Protein AF-A0A972RRI0-F1 (afdb_monomer_lite)

pLDDT: mean 72.85, std 20.08, range [37.81, 98.44]

Radius of gyration: 20.22 Å; chains: 1; bounding box: 40×55×47 Å

Foldseek 3Di:
DDDQADKWKKKKWFADPPPRDIKIKIAIDGDVDDKWWAFFFKQFQPPRATATETGIPHVPMDMDPRIDTPDTATVVDVVSVVVNVVGHHTPPIDMGIPVVVPVVVPDPPPPPPPDLVPDDPVRNQQVAADPPPRDRCSVVVVVPCPPVNQVVVQVVCVVPHPDHDDD

Sequence (167 aa):
MMLYGPVEFSNVYFQCPKCGEKGEASQRKYLGGVNDRGGVILRCEECKSEFFLPLLNPSQARISSKFKIVKFLDFDFEEDIEESRKYKQATNVVTIVNEENFPLSKNAWNLKVNYPWDLSEDEKVNIYKCKNCNQSLEPLILEKVERKSLEDLNRSYRNYFNIWVKG

Secondary structure (DSSP, 8-state):
-----PEEEEEEEEE-TTT--EEEEEEEEETTS---EEEEEEEETTT--EEEEEEESGGG--B-TTEEEEEEEETTSHHHHHHHHTSPBPEEEEEEESGGG-GGGS-TTT---SSTTSS-HHHHTTSSB-TTT--BSHHHHHHHS-HHHHHHHHHHHHTT-S-----

Structure (mmCIF, N/CA/C/O backbone):
data_AF-A0A972RRI0-F1
#
_entry.id   AF-A0A972RRI0-F1
#
loop_
_atom_site.group_PDB
_atom_site.id
_atom_site.type_symbol
_atom_site.label_atom_id
_atom_site.label_alt_id
_atom_site.label_comp_id
_atom_site.label_asym_id
_atom_site.label_entity_id
_atom_site.label_seq_id
_atom_site.pdbx_PDB_ins_code
_atom_site.Cartn_x
_atom_site.Cartn_y
_atom_site.Cartn_z
_atom_site.occupancy
_atom_site.B_iso_or_equiv
_atom_site.auth_seq_id
_atom_site.auth_comp_id
_atom_site.auth_asym_id
_atom_site.auth_atom_id
_atom_site.pdbx_PDB_model_num
ATOM 1 N N . MET A 1 1 ? 5.828 28.452 -14.351 1.00 37.81 1 MET A N 1
ATOM 2 C CA . MET A 1 1 ? 5.254 27.354 -15.155 1.00 37.81 1 MET A CA 1
ATOM 3 C C . MET A 1 1 ? 6.040 26.095 -14.804 1.00 37.81 1 MET A C 1
ATOM 5 O O . MET A 1 1 ? 7.133 25.923 -15.322 1.00 37.81 1 MET A O 1
ATOM 9 N N . MET A 1 2 ? 5.596 25.312 -13.813 1.00 39.69 2 MET A N 1
ATOM 10 C CA . MET A 1 2 ? 6.310 24.086 -13.427 1.00 39.69 2 MET A CA 1
ATOM 11 C C . MET A 1 2 ? 5.977 23.003 -14.450 1.00 39.69 2 MET A C 1
ATOM 13 O O . MET A 1 2 ? 4.832 22.569 -14.552 1.00 39.69 2 MET A O 1
ATOM 17 N N . LEU A 1 3 ? 6.968 22.628 -15.253 1.00 40.03 3 LEU A N 1
ATOM 18 C CA . LEU A 1 3 ? 6.890 21.469 -16.130 1.00 40.03 3 LEU A CA 1
ATOM 19 C C . LEU A 1 3 ? 6.921 20.238 -15.223 1.00 40.03 3 LEU A C 1
ATOM 21 O O . LEU A 1 3 ? 7.983 19.858 -14.738 1.00 40.03 3 LEU A O 1
ATOM 25 N N . TYR A 1 4 ? 5.759 19.656 -14.932 1.00 47.94 4 TYR A N 1
ATOM 26 C CA . TYR A 1 4 ? 5.719 18.346 -14.292 1.00 47.94 4 TYR A CA 1
ATOM 27 C C . TYR A 1 4 ? 6.429 17.365 -15.231 1.00 47.94 4 TYR A C 1
ATOM 29 O O . TYR A 1 4 ? 5.987 17.154 -16.361 1.00 47.94 4 TYR A O 1
ATOM 37 N N . GLY A 1 5 ? 7.574 16.839 -14.787 1.00 57.34 5 GLY A N 1
ATOM 38 C CA . GLY A 1 5 ? 8.303 15.785 -15.489 1.00 57.34 5 GLY A CA 1
ATOM 39 C C . GLY A 1 5 ? 7.454 14.516 -15.647 1.00 57.34 5 GLY A C 1
ATOM 40 O O . GLY A 1 5 ? 6.330 14.454 -15.136 1.00 57.34 5 GLY A O 1
ATOM 41 N N . PRO A 1 6 ? 7.957 13.494 -16.361 1.00 73.44 6 PRO A N 1
ATOM 42 C CA . PRO A 1 6 ? 7.219 12.251 -16.561 1.00 73.44 6 PRO A CA 1
ATOM 43 C C . PRO A 1 6 ? 6.737 11.665 -15.222 1.00 73.44 6 PRO A C 1
ATOM 45 O O . PRO A 1 6 ? 7.473 11.649 -14.235 1.00 73.44 6 PRO A O 1
ATOM 48 N N . VAL A 1 7 ? 5.479 11.219 -15.181 1.00 73.06 7 VAL A N 1
ATOM 49 C CA . VAL A 1 7 ? 4.849 10.654 -13.978 1.00 73.06 7 VAL A CA 1
ATOM 50 C C . VAL A 1 7 ? 4.928 9.136 -14.041 1.00 73.06 7 VAL A C 1
ATOM 52 O O . VAL A 1 7 ? 4.485 8.526 -15.011 1.00 73.06 7 VAL A O 1
ATOM 55 N N . GLU A 1 8 ? 5.468 8.538 -12.988 1.00 80.06 8 GLU A N 1
ATOM 56 C CA . GLU A 1 8 ? 5.495 7.099 -12.771 1.00 80.06 8 GLU A CA 1
ATOM 57 C C . GLU A 1 8 ? 4.323 6.698 -11.868 1.00 80.06 8 GLU A C 1
ATOM 59 O O . GLU A 1 8 ? 4.114 7.273 -10.792 1.00 80.06 8 GLU A O 1
ATOM 64 N N . PHE A 1 9 ? 3.548 5.714 -12.322 1.00 80.75 9 PHE A N 1
ATOM 65 C CA . PHE A 1 9 ? 2.439 5.145 -11.567 1.00 80.75 9 PHE A CA 1
ATOM 66 C C . PHE A 1 9 ? 2.883 3.840 -10.916 1.00 80.75 9 PHE A C 1
ATOM 68 O O . PHE A 1 9 ? 3.507 2.977 -11.539 1.00 80.75 9 PHE A O 1
ATOM 75 N N . SER A 1 10 ? 2.552 3.704 -9.640 1.00 82.44 10 SER A N 1
ATOM 76 C CA . SER A 1 10 ? 2.815 2.507 -8.856 1.00 82.44 10 SER A CA 1
ATOM 77 C C . SER A 1 10 ? 1.585 2.137 -8.044 1.00 82.44 10 SER A C 1
ATOM 79 O O . SER A 1 10 ? 0.825 3.014 -7.640 1.00 82.44 10 SER A O 1
ATOM 81 N N . ASN A 1 11 ? 1.406 0.850 -7.787 1.00 85.31 11 ASN A N 1
ATOM 82 C CA . ASN A 1 11 ? 0.419 0.358 -6.841 1.00 85.31 11 ASN A CA 1
ATOM 83 C C . ASN A 1 11 ? 1.145 -0.173 -5.611 1.00 85.31 11 ASN A C 1
ATOM 85 O O . ASN A 1 11 ? 2.169 -0.848 -5.708 1.00 85.31 11 ASN A O 1
ATOM 89 N N . VAL A 1 12 ? 0.616 0.161 -4.445 1.00 87.12 12 VAL A N 1
ATOM 90 C CA . VAL A 1 12 ? 1.118 -0.233 -3.138 1.00 87.12 12 VAL A CA 1
ATOM 91 C C . VAL A 1 12 ? 0.114 -1.201 -2.538 1.00 87.12 12 VAL A C 1
ATOM 93 O O . VAL A 1 12 ? -1.012 -0.838 -2.204 1.00 87.12 12 VAL A O 1
ATOM 96 N N . TYR A 1 13 ? 0.528 -2.449 -2.403 1.00 87.06 13 TYR A N 1
ATOM 97 C CA . TYR A 1 13 ? -0.225 -3.513 -1.763 1.00 87.06 13 TYR A CA 1
ATOM 98 C C . TYR A 1 13 ? 0.149 -3.575 -0.290 1.00 87.06 13 TYR A C 1
ATOM 100 O O . TYR A 1 13 ? 1.318 -3.417 0.051 1.00 87.06 13 TYR A O 1
ATOM 108 N N . PHE A 1 14 ? -0.827 -3.784 0.589 1.00 88.25 14 PHE A N 1
ATOM 109 C CA . PHE A 1 14 ? -0.596 -3.781 2.034 1.00 88.25 14 PHE A CA 1
ATOM 110 C C . PHE A 1 14 ? -1.618 -4.631 2.789 1.00 88.25 14 PHE A C 1
ATOM 112 O O . PHE A 1 14 ? -2.697 -4.937 2.282 1.00 88.25 14 PHE A O 1
ATOM 119 N N . GLN A 1 15 ? -1.307 -4.975 4.037 1.00 93.06 15 GLN A N 1
ATOM 120 C CA . GLN A 1 15 ? -2.232 -5.643 4.946 1.00 93.06 15 GLN A CA 1
ATOM 121 C C . GLN A 1 15 ? -2.523 -4.808 6.186 1.00 93.06 15 GLN A C 1
ATOM 123 O O . GLN A 1 15 ? -1.665 -4.101 6.722 1.00 93.06 15 GLN A O 1
ATOM 128 N N . CYS A 1 16 ? -3.758 -4.938 6.669 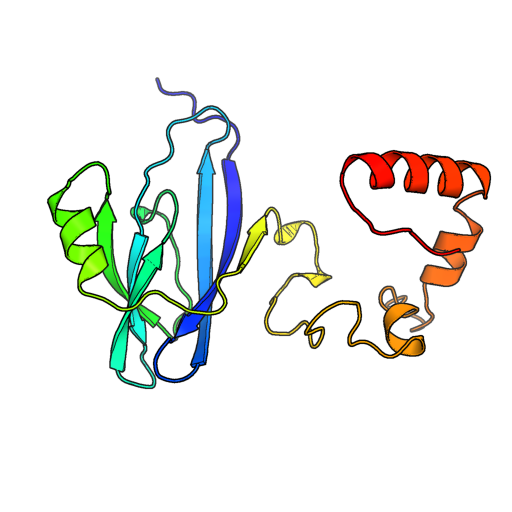1.00 93.94 16 CYS A N 1
ATOM 129 C CA . CYS A 1 16 ? -4.133 -4.448 7.980 1.00 93.94 16 CYS A CA 1
ATOM 130 C C . CYS A 1 16 ? -3.280 -5.154 9.050 1.00 93.94 16 CYS A C 1
ATOM 132 O O . CYS A 1 16 ? -3.349 -6.381 9.161 1.00 93.94 16 CYS A O 1
ATOM 134 N N . PRO A 1 17 ? -2.566 -4.418 9.918 1.00 93.44 17 PRO A N 1
ATOM 135 C CA . PRO A 1 17 ? -1.690 -5.025 10.919 1.00 93.44 17 PRO A CA 1
ATOM 136 C C . PRO A 1 17 ? -2.443 -5.777 12.026 1.00 93.44 17 PRO A C 1
ATOM 138 O O . PRO A 1 17 ? -1.822 -6.483 12.815 1.00 93.44 17 PRO A O 1
ATOM 141 N N . LYS A 1 18 ? -3.769 -5.603 12.133 1.00 95.62 18 LYS A N 1
ATOM 142 C CA . LYS A 1 18 ? -4.598 -6.261 13.153 1.00 95.62 18 LYS A CA 1
ATOM 143 C C . LYS A 1 18 ? -5.258 -7.547 12.657 1.00 95.62 18 LYS A C 1
ATOM 145 O O . LYS A 1 18 ? -5.276 -8.522 13.396 1.00 95.62 18 LYS A O 1
ATOM 150 N N . CYS A 1 19 ? -5.833 -7.540 11.454 1.00 93.06 19 CYS A N 1
ATOM 151 C CA . CYS A 1 19 ? -6.629 -8.664 10.939 1.00 93.06 19 CYS A CA 1
ATOM 152 C C . CYS A 1 19 ? -6.087 -9.287 9.647 1.00 93.06 19 CYS A C 1
ATOM 154 O O . CYS A 1 19 ? -6.629 -10.284 9.189 1.00 93.06 19 CYS A O 1
ATOM 156 N N . GLY A 1 20 ? -5.043 -8.711 9.044 1.00 92.00 20 GLY A N 1
ATOM 157 C CA . GLY A 1 20 ? -4.480 -9.206 7.788 1.00 92.00 20 GLY A CA 1
ATOM 158 C C . GLY A 1 20 ? -5.318 -8.898 6.545 1.00 92.00 20 GLY A C 1
ATOM 159 O O . GLY A 1 20 ? -4.938 -9.337 5.460 1.00 92.00 20 GLY A O 1
ATOM 160 N N . GLU A 1 21 ? -6.421 -8.141 6.667 1.00 93.75 21 GLU A N 1
ATOM 161 C CA . GLU A 1 21 ? -7.229 -7.733 5.511 1.00 93.75 21 GLU A CA 1
ATOM 162 C C . GLU A 1 21 ? -6.341 -7.047 4.469 1.00 93.75 21 GLU A C 1
ATOM 164 O O . GLU A 1 21 ? -5.520 -6.187 4.800 1.00 93.75 21 GLU A O 1
ATOM 169 N N . LYS A 1 22 ? -6.498 -7.462 3.215 1.00 90.75 22 LYS A N 1
ATOM 170 C CA . LYS A 1 22 ? -5.637 -7.088 2.093 1.00 90.75 22 LYS A CA 1
ATOM 171 C C . LYS A 1 22 ? -6.165 -5.831 1.411 1.00 90.75 22 LYS A C 1
ATOM 173 O O . LYS A 1 22 ? -7.351 -5.762 1.086 1.00 90.75 22 LYS A O 1
ATOM 178 N N . GLY A 1 23 ? -5.282 -4.872 1.163 1.00 89.81 23 GLY A N 1
ATOM 179 C CA . GLY A 1 23 ? -5.586 -3.604 0.511 1.00 89.81 23 GLY A CA 1
ATOM 180 C C . GLY A 1 23 ? -4.630 -3.264 -0.623 1.00 89.81 23 GLY A C 1
ATOM 181 O O . GLY A 1 23 ? -3.585 -3.895 -0.805 1.00 89.81 23 GLY A O 1
ATOM 182 N N . GLU A 1 24 ? -5.034 -2.260 -1.390 1.00 91.81 24 GLU A N 1
ATOM 183 C CA . GLU A 1 24 ? -4.277 -1.670 -2.491 1.00 91.81 24 GLU A CA 1
ATOM 184 C C . GLU A 1 24 ? -4.429 -0.144 -2.450 1.00 91.81 24 GLU A C 1
ATOM 186 O O . GLU A 1 24 ? -5.495 0.376 -2.095 1.00 91.81 24 GLU A O 1
ATOM 191 N N . ALA A 1 25 ? -3.354 0.563 -2.786 1.00 90.62 25 ALA A N 1
ATOM 192 C CA . ALA A 1 25 ? -3.277 2.009 -2.882 1.00 90.62 25 ALA A CA 1
ATOM 193 C C . ALA A 1 25 ? -2.549 2.418 -4.168 1.00 90.62 25 ALA A C 1
ATOM 195 O O . ALA A 1 25 ? -1.459 1.927 -4.433 1.00 90.62 25 ALA A O 1
ATOM 196 N N . SER A 1 26 ? -3.084 3.358 -4.942 1.00 89.62 26 SER A N 1
ATOM 197 C CA . SER A 1 26 ? -2.331 3.955 -6.047 1.00 89.62 26 SER A CA 1
ATOM 198 C C . SER A 1 26 ? -1.353 4.997 -5.510 1.00 89.62 26 SER A C 1
ATOM 200 O O . SER A 1 26 ? -1.735 5.835 -4.694 1.00 89.62 26 SER A O 1
ATOM 202 N N . GLN A 1 27 ? -0.144 5.038 -6.048 1.00 85.94 27 GLN A N 1
ATOM 203 C CA . GLN A 1 27 ? 0.884 6.013 -5.718 1.00 85.94 27 GLN A CA 1
ATOM 204 C C . GLN A 1 27 ? 1.484 6.596 -6.999 1.00 85.94 27 GLN A C 1
ATOM 206 O O . GLN A 1 27 ? 1.837 5.871 -7.932 1.00 85.94 27 GLN A O 1
ATOM 211 N N . ARG A 1 28 ? 1.625 7.922 -7.032 1.00 84.44 28 ARG A N 1
ATOM 212 C CA . ARG A 1 28 ? 2.251 8.659 -8.136 1.00 84.44 28 ARG A CA 1
ATOM 213 C C . ARG A 1 28 ? 3.618 9.159 -7.715 1.00 84.44 28 ARG A C 1
ATOM 215 O O . ARG A 1 28 ? 3.788 9.586 -6.575 1.00 84.44 28 ARG A O 1
ATOM 222 N N . LYS A 1 29 ? 4.564 9.155 -8.647 1.00 80.00 29 LYS A N 1
ATOM 223 C CA . LYS A 1 29 ? 5.899 9.719 -8.458 1.00 80.00 29 LYS A CA 1
ATOM 224 C C . LYS A 1 29 ? 6.271 10.585 -9.656 1.00 80.00 29 LYS A C 1
ATOM 226 O O . LYS A 1 29 ? 6.187 10.144 -10.797 1.00 80.00 29 LYS A O 1
ATOM 231 N N . TYR A 1 30 ? 6.702 11.812 -9.402 1.00 78.69 30 TYR A N 1
ATOM 232 C CA . TYR A 1 30 ? 7.173 12.738 -10.426 1.00 78.69 30 TYR A CA 1
ATOM 233 C C . TYR A 1 30 ? 8.668 12.518 -10.667 1.00 78.69 30 TYR A C 1
ATOM 235 O O . TYR A 1 30 ? 9.492 12.778 -9.786 1.00 78.69 30 TYR A O 1
ATOM 243 N N . LEU A 1 31 ? 9.037 12.028 -11.852 1.00 75.19 31 LEU A N 1
ATOM 244 C CA . LEU A 1 31 ? 10.435 11.839 -12.233 1.00 75.19 31 LEU A CA 1
ATOM 245 C C . LEU A 1 31 ? 11.061 13.200 -12.559 1.00 75.19 31 LEU A C 1
ATOM 247 O O . LEU A 1 31 ? 10.587 13.923 -13.434 1.00 75.19 31 LEU A O 1
ATOM 251 N N . GLY A 1 32 ? 12.119 13.561 -11.829 1.00 67.38 32 GLY A N 1
ATOM 252 C CA . GLY A 1 32 ? 12.757 14.879 -11.939 1.00 67.38 32 GLY A CA 1
ATOM 253 C C . GLY A 1 32 ? 11.955 16.028 -11.312 1.00 67.38 32 GLY A C 1
ATOM 254 O O . GLY A 1 32 ? 12.328 17.183 -11.489 1.00 67.38 32 GLY A O 1
ATOM 255 N N . GLY A 1 33 ? 10.869 15.722 -10.592 1.00 71.44 33 GLY A N 1
ATOM 256 C CA . GLY A 1 33 ? 10.057 16.687 -9.848 1.00 71.44 33 GLY A CA 1
ATOM 257 C C . GLY A 1 33 ? 10.164 16.517 -8.330 1.00 71.44 33 GLY A C 1
ATOM 258 O O . GLY A 1 33 ? 10.825 15.604 -7.831 1.00 71.44 33 GLY A O 1
ATOM 259 N N . VAL A 1 34 ? 9.485 17.399 -7.596 1.00 74.38 34 VAL A N 1
ATOM 260 C CA . VAL A 1 34 ? 9.329 17.287 -6.138 1.00 74.38 34 VAL A CA 1
ATOM 261 C C . VAL A 1 34 ? 8.323 16.176 -5.834 1.00 74.38 34 VAL A C 1
ATOM 263 O O . VAL A 1 34 ? 7.320 16.037 -6.532 1.00 74.38 34 VAL A O 1
ATOM 266 N N . ASN A 1 35 ? 8.633 15.350 -4.836 1.00 78.94 35 ASN A N 1
ATOM 267 C CA . ASN A 1 35 ? 7.753 14.293 -4.356 1.00 78.94 35 ASN A CA 1
ATOM 268 C C . ASN A 1 35 ? 7.570 14.461 -2.854 1.00 78.94 35 ASN A C 1
ATOM 270 O O . ASN A 1 35 ? 8.555 14.383 -2.114 1.00 78.94 35 ASN A O 1
ATOM 274 N N . ASP A 1 36 ? 6.326 14.637 -2.432 1.00 83.44 36 ASP A N 1
ATOM 275 C CA . ASP A 1 36 ? 5.990 14.832 -1.028 1.00 83.44 36 ASP A CA 1
ATOM 276 C C . ASP A 1 36 ? 6.155 13.503 -0.289 1.00 83.44 36 ASP A C 1
ATOM 278 O O . ASP A 1 36 ? 5.767 12.431 -0.781 1.00 83.44 36 ASP A O 1
ATOM 282 N N . ARG A 1 37 ? 6.760 13.562 0.897 1.00 89.69 37 ARG A N 1
ATOM 283 C CA . ARG A 1 37 ? 6.946 12.400 1.770 1.00 89.69 37 ARG A CA 1
ATOM 284 C C . ARG A 1 37 ? 5.852 12.395 2.823 1.00 89.69 37 ARG A C 1
ATOM 286 O O . ARG A 1 37 ? 5.502 13.438 3.350 1.00 89.69 37 ARG A O 1
ATOM 293 N N . GLY A 1 38 ? 5.345 11.218 3.166 1.00 92.62 38 GLY A N 1
ATOM 294 C CA . GLY A 1 38 ? 4.364 11.097 4.234 1.00 92.62 38 GLY A CA 1
ATOM 295 C C . GLY A 1 38 ? 3.597 9.793 4.157 1.00 92.62 38 GLY A C 1
ATOM 296 O O . GLY A 1 38 ? 4.182 8.711 4.044 1.00 92.62 38 GLY A O 1
ATOM 297 N N . GLY A 1 39 ? 2.274 9.892 4.228 1.00 94.62 39 GLY A N 1
ATOM 298 C CA . GLY A 1 39 ? 1.403 8.738 4.076 1.00 94.62 39 GLY A CA 1
ATOM 299 C C . GLY A 1 39 ? -0.040 9.020 4.451 1.00 94.62 39 GLY A C 1
ATOM 300 O O . GLY A 1 39 ? -0.503 10.160 4.456 1.00 94.62 39 GLY A O 1
ATOM 301 N N . VAL A 1 40 ? -0.764 7.953 4.760 1.00 96.81 40 VAL A N 1
ATOM 302 C CA . VAL A 1 40 ? -2.181 8.014 5.117 1.00 96.81 40 VAL A CA 1
ATOM 303 C C . VAL A 1 40 ? -2.454 7.200 6.372 1.00 96.81 40 VAL A C 1
ATOM 305 O O . VAL A 1 40 ? -1.956 6.085 6.529 1.00 96.81 40 VAL A O 1
ATOM 308 N N . ILE A 1 41 ? -3.281 7.747 7.260 1.00 98.06 41 ILE A N 1
ATOM 309 C CA . ILE A 1 41 ? -3.936 6.968 8.307 1.00 98.06 41 ILE A CA 1
ATOM 310 C C . ILE A 1 41 ? -5.164 6.320 7.682 1.00 98.06 41 ILE A C 1
ATOM 312 O O . ILE A 1 41 ? -6.067 7.006 7.193 1.00 98.06 41 ILE A O 1
ATOM 316 N N . LEU A 1 42 ? -5.186 4.992 7.681 1.00 97.88 42 LEU A N 1
ATOM 317 C CA . LEU A 1 42 ? -6.269 4.183 7.141 1.00 97.88 42 LEU A CA 1
ATOM 318 C C . LEU A 1 42 ? -7.041 3.520 8.267 1.00 97.88 42 LEU A C 1
ATOM 320 O O . LEU A 1 42 ? -6.451 2.957 9.186 1.00 97.88 42 LEU A O 1
ATOM 324 N N . ARG A 1 43 ? -8.365 3.492 8.136 1.00 97.94 43 ARG A N 1
ATOM 325 C CA . ARG A 1 43 ? -9.247 2.649 8.936 1.00 97.94 43 ARG A CA 1
ATOM 326 C C . ARG A 1 43 ? -9.632 1.415 8.135 1.00 97.94 43 ARG A C 1
ATOM 328 O O . ARG A 1 43 ? -10.187 1.527 7.044 1.00 97.94 43 ARG A O 1
ATOM 335 N N . CYS A 1 44 ? -9.349 0.237 8.682 1.00 97.56 44 CYS A N 1
ATOM 336 C CA . CYS A 1 44 ? -9.817 -1.027 8.119 1.00 97.56 44 CYS A CA 1
ATOM 337 C C . CYS A 1 44 ? -11.321 -1.175 8.369 1.00 97.56 44 CYS A C 1
ATOM 339 O O . CYS A 1 44 ? -11.750 -1.140 9.523 1.00 97.56 44 CYS A O 1
ATOM 341 N N . GLU A 1 45 ? -12.125 -1.368 7.322 1.00 96.88 45 GLU A N 1
ATOM 342 C CA . GLU A 1 45 ? -13.573 -1.525 7.498 1.00 96.88 45 GLU A CA 1
ATOM 343 C C . GLU A 1 45 ? -13.957 -2.864 8.144 1.00 96.88 45 GLU A C 1
ATOM 345 O O . GLU A 1 45 ? -15.005 -2.931 8.783 1.00 96.88 45 GLU A O 1
ATOM 350 N N . GLU A 1 46 ? -13.093 -3.878 8.077 1.00 95.69 46 GLU A N 1
ATOM 351 C CA . GLU A 1 46 ? -13.325 -5.196 8.681 1.00 95.69 46 GLU A CA 1
ATOM 352 C C . GLU A 1 46 ? -13.174 -5.158 10.213 1.00 95.69 46 GLU A C 1
ATOM 354 O O . GLU A 1 46 ? -14.123 -5.364 10.962 1.00 95.69 46 GLU A O 1
ATOM 359 N N . CYS A 1 47 ? -11.981 -4.820 10.714 1.00 96.81 47 CYS A N 1
ATOM 360 C CA . CYS A 1 47 ? -11.676 -4.884 12.153 1.00 96.81 47 CYS A CA 1
ATOM 361 C C . CYS A 1 47 ? -11.698 -3.525 12.876 1.00 96.81 47 CYS A C 1
ATOM 363 O O . CYS A 1 47 ? -11.328 -3.436 14.057 1.00 96.81 47 CYS A O 1
ATOM 365 N N . LYS A 1 48 ? -12.080 -2.466 12.148 1.00 97.62 48 LYS A N 1
ATOM 366 C CA . LYS A 1 48 ? -12.191 -1.062 12.580 1.00 97.62 48 LYS A CA 1
ATOM 367 C C . LYS A 1 48 ? -10.914 -0.427 13.139 1.00 97.62 48 LYS A C 1
ATOM 369 O O . LYS A 1 48 ? -10.996 0.701 13.615 1.00 97.62 48 LYS A O 1
ATOM 374 N N . SER A 1 49 ? -9.759 -1.094 13.076 1.00 97.56 49 SER A N 1
ATOM 375 C CA . SER A 1 49 ? -8.492 -0.517 13.535 1.00 97.56 49 SER A CA 1
ATOM 376 C C . SER A 1 49 ? -7.945 0.510 12.560 1.00 97.56 49 SER A C 1
ATOM 378 O O . SER A 1 49 ? -8.030 0.321 11.343 1.00 97.56 49 SER A O 1
ATOM 380 N N . GLU A 1 50 ? -7.295 1.519 13.121 1.00 98.44 50 GLU A N 1
ATOM 381 C CA . GLU A 1 50 ? -6.549 2.525 12.382 1.00 98.44 50 GLU A CA 1
ATOM 382 C C . GLU A 1 50 ? -5.059 2.186 12.368 1.00 98.44 50 GLU A C 1
ATOM 384 O O . GLU A 1 50 ? -4.515 1.651 13.339 1.00 98.44 50 GLU A O 1
ATOM 389 N N . PHE A 1 51 ? -4.413 2.439 11.237 1.00 98.31 51 PHE A N 1
ATOM 390 C CA . PHE A 1 51 ? -3.000 2.158 11.022 1.00 98.31 51 PHE A CA 1
ATOM 391 C C . PHE A 1 51 ? -2.417 3.119 9.984 1.00 98.31 51 PHE A C 1
ATOM 393 O O . PHE A 1 51 ? -3.143 3.688 9.170 1.00 98.31 51 PHE A O 1
ATOM 400 N N . PHE A 1 52 ? -1.102 3.293 10.013 1.00 97.88 52 PHE A N 1
ATOM 401 C CA . PHE A 1 52 ? -0.378 4.157 9.091 1.00 97.88 52 PHE A CA 1
ATOM 402 C C . PHE A 1 52 ? 0.133 3.367 7.881 1.00 97.88 52 PHE A C 1
ATOM 404 O O . PHE A 1 52 ? 0.755 2.313 8.034 1.00 97.88 52 PHE A O 1
ATOM 411 N N . LEU A 1 53 ? -0.098 3.891 6.678 1.00 96.00 53 LEU A N 1
ATOM 412 C CA . LEU A 1 53 ? 0.505 3.416 5.436 1.00 96.00 53 LEU A CA 1
ATOM 413 C C . LEU A 1 53 ? 1.413 4.521 4.870 1.00 96.00 53 LEU A C 1
ATOM 415 O O . LEU A 1 53 ? 0.891 5.562 4.456 1.00 96.00 53 LEU A O 1
ATOM 419 N N . PRO A 1 54 ? 2.744 4.321 4.829 1.00 92.81 54 PRO A N 1
ATOM 420 C CA . PRO A 1 54 ? 3.645 5.273 4.191 1.00 92.81 54 PRO A CA 1
ATOM 421 C C . PRO A 1 54 ? 3.411 5.300 2.676 1.00 92.81 54 PRO A C 1
ATOM 423 O O . PRO A 1 54 ? 3.347 4.247 2.043 1.00 92.81 54 PRO A O 1
ATOM 426 N N . LEU A 1 55 ? 3.297 6.500 2.104 1.00 91.00 55 LEU A N 1
ATOM 427 C CA . LEU A 1 55 ? 3.103 6.731 0.668 1.00 91.00 55 LEU A CA 1
ATOM 428 C C . LEU A 1 55 ? 3.825 8.009 0.230 1.00 91.00 55 LEU A C 1
ATOM 430 O O . LEU A 1 55 ? 3.952 8.964 0.995 1.00 91.00 55 LEU A O 1
ATOM 434 N N . LEU A 1 56 ? 4.241 8.045 -1.033 1.00 87.50 56 LEU A N 1
ATOM 435 C CA . LEU A 1 56 ? 4.661 9.271 -1.712 1.00 87.50 56 LEU A CA 1
ATOM 436 C C . LEU A 1 56 ? 3.454 10.004 -2.294 1.00 87.50 56 LEU A C 1
ATOM 438 O O . LEU A 1 56 ? 2.536 9.369 -2.817 1.00 87.50 56 LEU A O 1
ATOM 442 N N . ASN A 1 57 ? 3.490 11.338 -2.250 1.00 85.56 57 ASN A N 1
ATOM 443 C CA . ASN A 1 57 ? 2.414 12.210 -2.733 1.00 85.56 57 ASN A CA 1
ATOM 444 C C . ASN A 1 57 ? 1.027 11.749 -2.221 1.00 85.56 57 ASN A C 1
ATOM 446 O O . ASN A 1 57 ? 0.117 11.502 -3.023 1.00 85.56 57 ASN A O 1
ATOM 450 N N . PRO A 1 58 ? 0.858 11.572 -0.893 1.00 88.44 58 PRO A N 1
ATOM 451 C CA . PRO A 1 58 ? -0.270 10.843 -0.310 1.00 88.44 58 PRO A CA 1
ATOM 452 C C . PRO A 1 58 ? -1.632 11.457 -0.652 1.00 88.44 58 PRO A C 1
ATOM 454 O O . PRO A 1 58 ? -2.601 10.723 -0.817 1.00 88.44 58 PRO A O 1
ATOM 457 N N . SER A 1 59 ? -1.707 12.777 -0.845 1.00 88.94 59 SER A N 1
ATOM 458 C CA . SER A 1 59 ? -2.921 13.504 -1.255 1.00 88.94 59 SER A CA 1
ATOM 459 C C . SER A 1 59 ? -3.497 13.053 -2.605 1.00 88.94 59 SER A C 1
ATOM 461 O O . SER A 1 59 ? -4.671 13.286 -2.891 1.00 88.94 59 SER A O 1
ATOM 463 N N . GLN A 1 60 ? -2.691 12.390 -3.438 1.00 86.50 60 GLN A N 1
ATOM 464 C CA . GLN A 1 60 ? -3.091 11.883 -4.751 1.00 86.50 60 GLN A CA 1
ATOM 465 C C . GLN A 1 60 ? -3.418 10.385 -4.746 1.00 86.50 60 GLN A C 1
ATOM 467 O O . GLN A 1 60 ? -3.769 9.828 -5.793 1.00 86.50 60 GLN A O 1
ATOM 472 N N . ALA A 1 61 ? -3.283 9.719 -3.598 1.00 87.62 61 ALA A N 1
ATOM 473 C CA . ALA A 1 61 ? -3.495 8.289 -3.491 1.00 87.62 61 ALA A CA 1
ATOM 474 C C . ALA A 1 61 ? -4.984 7.924 -3.570 1.00 87.62 61 ALA A C 1
ATOM 476 O O . ALA A 1 61 ? -5.847 8.565 -2.968 1.00 87.62 61 ALA A O 1
ATOM 477 N N . ARG A 1 62 ? -5.292 6.843 -4.291 1.00 89.19 62 ARG A N 1
ATOM 478 C CA . ARG A 1 62 ? -6.602 6.184 -4.287 1.00 89.19 62 ARG A CA 1
ATOM 479 C C . ARG A 1 62 ? -6.465 4.873 -3.541 1.00 89.19 62 ARG A C 1
ATOM 481 O O . ARG A 1 62 ? -5.562 4.106 -3.844 1.00 89.19 62 ARG A O 1
ATOM 488 N N . ILE A 1 63 ? -7.357 4.614 -2.595 1.00 89.06 63 ILE A N 1
ATOM 489 C CA . ILE A 1 63 ? -7.307 3.426 -1.741 1.00 89.06 63 ILE A CA 1
ATOM 490 C C . ILE A 1 63 ? -8.469 2.495 -2.095 1.00 89.06 63 ILE A C 1
ATOM 492 O O . ILE A 1 63 ? -9.572 2.952 -2.397 1.00 89.06 63 ILE A O 1
ATOM 496 N N . SER A 1 64 ? -8.221 1.186 -2.054 1.00 83.94 64 SER A N 1
ATOM 497 C CA . SER A 1 64 ? -9.248 0.148 -2.199 1.00 83.94 64 SER A CA 1
ATOM 498 C C . SER A 1 64 ? -10.409 0.329 -1.206 1.00 83.94 64 SER A C 1
ATOM 500 O O . SER A 1 64 ? -10.210 0.732 -0.062 1.00 83.94 64 SER A O 1
ATOM 502 N N . SER A 1 65 ? -11.630 -0.028 -1.618 1.00 83.75 65 SER A N 1
ATOM 503 C CA . SER A 1 65 ? -12.876 0.247 -0.875 1.00 83.75 65 SER A CA 1
ATOM 504 C C . SER A 1 65 ? -12.980 -0.393 0.516 1.00 83.75 65 SER A C 1
ATOM 506 O O . SER A 1 65 ? -13.836 -0.004 1.305 1.00 83.75 65 SER A O 1
ATOM 508 N N . LYS A 1 66 ? -12.113 -1.359 0.837 1.00 91.56 66 LYS A N 1
ATOM 509 C CA . LYS A 1 66 ? -12.052 -2.029 2.147 1.00 91.56 66 LYS A CA 1
ATOM 510 C C . LYS A 1 66 ? -11.393 -1.177 3.237 1.00 91.56 66 LYS A C 1
ATOM 512 O O . LYS A 1 66 ? -11.380 -1.561 4.409 1.00 91.56 66 LYS A O 1
ATOM 517 N N . PHE A 1 67 ? -10.825 -0.038 2.852 1.00 96.06 67 PHE A N 1
ATOM 518 C CA . PHE A 1 67 ? -10.139 0.880 3.743 1.00 96.06 67 PHE A CA 1
ATOM 519 C C . PHE A 1 67 ? -10.624 2.299 3.497 1.00 96.06 67 PHE A C 1
ATOM 521 O O . PHE A 1 67 ? -10.798 2.732 2.358 1.00 96.06 67 PHE A O 1
ATOM 528 N N . LYS A 1 68 ? -10.798 3.041 4.584 1.00 96.69 68 LYS A N 1
ATOM 529 C CA . LYS A 1 68 ? -11.158 4.452 4.539 1.00 96.69 68 LYS A CA 1
ATOM 530 C C . LYS A 1 68 ? -9.965 5.298 4.952 1.00 96.69 68 LYS A C 1
ATOM 532 O O . LYS A 1 68 ? -9.349 5.030 5.982 1.00 96.69 68 LYS A O 1
ATOM 537 N N . ILE A 1 69 ? -9.666 6.338 4.179 1.00 96.62 69 ILE A N 1
ATOM 538 C CA . ILE A 1 69 ? -8.692 7.351 4.591 1.00 96.62 69 ILE A CA 1
ATOM 539 C C . ILE A 1 69 ? -9.302 8.162 5.734 1.00 96.62 69 ILE A C 1
ATOM 541 O O . ILE A 1 69 ? -10.392 8.719 5.597 1.00 96.62 69 ILE A O 1
ATOM 545 N N . VAL A 1 70 ? -8.598 8.203 6.859 1.00 96.94 70 VAL A N 1
ATOM 546 C CA . VAL A 1 70 ? -8.936 9.030 8.021 1.00 96.94 70 VAL A CA 1
ATOM 547 C C . VAL A 1 70 ? -8.212 10.366 7.928 1.00 96.94 70 VAL A C 1
ATOM 549 O O . VAL A 1 70 ? -8.831 11.411 8.104 1.00 96.94 70 VAL A O 1
ATOM 552 N N . LYS A 1 71 ? -6.910 10.331 7.620 1.00 96.62 71 LYS A N 1
ATOM 553 C CA . LYS A 1 71 ? -6.056 11.519 7.558 1.00 96.62 71 LYS A CA 1
ATOM 554 C C . LYS A 1 71 ? -4.926 11.325 6.543 1.00 96.62 71 LYS A C 1
ATOM 556 O O . LYS A 1 71 ? -4.386 10.225 6.431 1.00 96.62 71 LYS A O 1
ATOM 561 N N . PHE A 1 72 ? -4.570 12.391 5.831 1.00 95.88 72 PHE A N 1
ATOM 562 C CA . PHE A 1 72 ? -3.328 12.484 5.059 1.00 95.88 72 PHE A CA 1
ATOM 563 C C . PHE A 1 72 ? -2.256 13.130 5.933 1.00 95.88 72 PHE A C 1
ATOM 565 O O . PHE A 1 72 ? -2.563 14.085 6.643 1.00 95.88 72 PHE A O 1
ATOM 572 N N . LEU A 1 73 ? -1.041 12.594 5.893 1.00 93.50 73 LEU A N 1
ATOM 573 C CA . LEU A 1 73 ? 0.103 13.105 6.641 1.00 93.50 73 LEU A CA 1
ATOM 574 C C . LEU A 1 73 ? 1.170 13.581 5.663 1.00 93.50 73 LEU A C 1
ATOM 576 O O . LEU A 1 73 ? 1.528 12.831 4.749 1.00 93.50 73 LEU A O 1
ATOM 580 N N . ASP A 1 74 ? 1.674 14.788 5.887 1.00 92.44 74 ASP A N 1
ATOM 581 C CA . ASP A 1 74 ? 2.756 15.405 5.129 1.00 92.44 74 ASP A CA 1
ATOM 582 C C . ASP A 1 74 ? 3.969 15.610 6.044 1.00 92.44 74 ASP A C 1
ATOM 584 O O . ASP A 1 74 ? 3.924 16.343 7.028 1.00 92.44 74 ASP A O 1
ATOM 588 N N . PHE A 1 75 ? 5.063 14.915 5.740 1.00 92.62 75 PHE A N 1
ATOM 589 C CA . PHE A 1 75 ? 6.264 14.904 6.575 1.00 92.62 75 PHE A CA 1
ATOM 590 C C . PHE A 1 75 ? 7.161 16.124 6.367 1.00 92.62 75 PHE A C 1
ATOM 592 O O . PHE A 1 75 ? 8.238 16.187 6.961 1.00 92.62 75 PHE A O 1
ATOM 599 N N . ASP A 1 76 ? 6.719 17.109 5.590 1.00 89.31 76 ASP A N 1
ATOM 600 C CA . ASP A 1 76 ? 7.268 18.459 5.687 1.00 89.31 76 ASP A CA 1
ATOM 601 C C . ASP A 1 76 ? 6.863 19.144 7.015 1.00 89.31 76 ASP A C 1
ATOM 603 O O . ASP A 1 76 ? 7.490 20.126 7.420 1.00 89.31 76 ASP A O 1
ATOM 607 N N . PHE A 1 77 ? 5.883 18.586 7.746 1.00 90.38 77 PHE A N 1
ATOM 608 C CA . PHE A 1 77 ? 5.471 19.017 9.085 1.00 90.38 77 PHE A CA 1
ATOM 609 C C . PHE A 1 77 ? 5.823 17.968 10.156 1.00 90.38 77 PHE A C 1
ATOM 611 O O . PHE A 1 77 ? 5.368 16.824 10.108 1.00 90.38 77 PHE A O 1
ATOM 618 N N . GLU A 1 78 ? 6.583 18.362 11.185 1.00 93.56 78 GLU A N 1
ATOM 619 C CA . GLU A 1 78 ? 6.998 17.448 12.270 1.00 93.56 78 GLU A CA 1
ATOM 620 C C . GLU A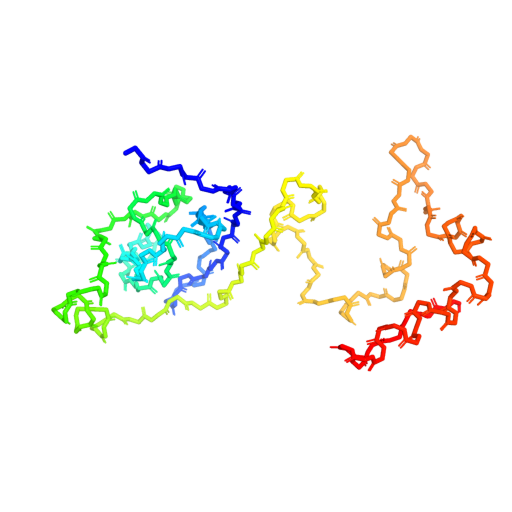 1 78 ? 5.799 16.866 13.043 1.00 93.56 78 GLU A C 1
ATOM 622 O O . GLU A 1 78 ? 5.814 15.698 13.422 1.00 93.56 78 GLU A O 1
ATOM 627 N N . GLU A 1 79 ? 4.718 17.634 13.210 1.00 95.50 79 GLU A N 1
ATOM 628 C CA . GLU A 1 79 ? 3.489 17.170 13.875 1.00 95.50 79 GLU A CA 1
ATOM 629 C C . GLU A 1 79 ? 2.883 15.935 13.190 1.00 95.50 79 GLU A C 1
ATOM 631 O O . GLU A 1 79 ? 2.373 15.030 13.852 1.00 95.50 79 GLU A O 1
ATOM 636 N N . ASP A 1 80 ? 2.970 15.861 11.862 1.00 93.44 80 ASP A N 1
ATOM 637 C CA . ASP A 1 80 ? 2.471 14.726 11.089 1.00 93.44 80 ASP A CA 1
ATOM 638 C C . ASP A 1 80 ? 3.414 13.516 11.180 1.00 93.44 80 ASP A C 1
ATOM 640 O O . ASP A 1 80 ? 2.955 12.367 11.181 1.00 93.44 80 ASP A O 1
ATOM 644 N N . ILE A 1 81 ? 4.721 13.745 11.350 1.00 92.81 81 ILE A N 1
ATOM 645 C CA . ILE A 1 81 ? 5.684 12.684 11.677 1.00 92.81 81 ILE A CA 1
ATOM 646 C C . ILE A 1 81 ? 5.345 12.090 13.047 1.00 92.81 81 ILE A C 1
ATOM 648 O O . ILE A 1 81 ? 5.248 10.866 13.182 1.00 92.81 81 ILE A O 1
ATOM 652 N N . GLU A 1 82 ? 5.133 12.930 14.059 1.00 95.44 82 GLU A N 1
ATOM 653 C CA . GLU A 1 82 ? 4.749 12.494 15.402 1.00 95.44 82 GLU A CA 1
ATOM 654 C C . GLU A 1 82 ? 3.405 11.765 15.409 1.00 95.44 82 GLU A C 1
ATOM 656 O O . GLU A 1 82 ? 3.277 10.711 16.038 1.00 95.44 82 GLU A O 1
ATOM 661 N N . GLU A 1 83 ? 2.418 12.273 14.668 1.00 95.69 83 GLU A N 1
ATOM 662 C CA . GLU A 1 83 ? 1.118 11.625 14.512 1.00 95.69 83 GLU A CA 1
ATOM 663 C C . GLU A 1 83 ? 1.267 10.224 13.909 1.00 95.69 83 GLU A C 1
ATOM 665 O O . GLU A 1 83 ? 0.689 9.274 14.436 1.00 95.69 83 GLU A O 1
ATOM 670 N N . SER A 1 84 ? 2.102 10.049 12.876 1.00 93.94 84 SER A N 1
ATOM 671 C CA . SER A 1 84 ? 2.324 8.736 12.250 1.00 93.94 84 SER A CA 1
ATOM 672 C C . SER A 1 84 ? 2.834 7.677 13.238 1.00 93.94 84 SER A C 1
ATOM 674 O O . SER A 1 84 ? 2.445 6.511 13.154 1.00 93.94 84 SER A O 1
ATOM 676 N N . ARG A 1 85 ? 3.650 8.082 14.224 1.00 95.38 85 ARG A N 1
ATOM 677 C CA . ARG A 1 85 ? 4.247 7.187 15.231 1.00 95.38 85 ARG A CA 1
ATOM 678 C C . ARG A 1 85 ? 3.230 6.662 16.248 1.00 95.38 85 ARG A C 1
ATOM 680 O O . ARG A 1 85 ? 3.510 5.668 16.914 1.00 95.38 85 ARG A O 1
ATOM 687 N N . LYS A 1 86 ? 2.054 7.292 16.368 1.00 97.31 86 LYS A N 1
ATOM 688 C CA . LYS A 1 86 ? 0.974 6.845 17.268 1.00 97.31 86 LYS A CA 1
ATOM 689 C C . LYS A 1 86 ? 0.257 5.596 16.750 1.00 97.31 86 LYS A C 1
ATOM 691 O O . LYS A 1 86 ? -0.373 4.885 17.532 1.00 97.31 86 LYS A O 1
ATOM 696 N N . TYR A 1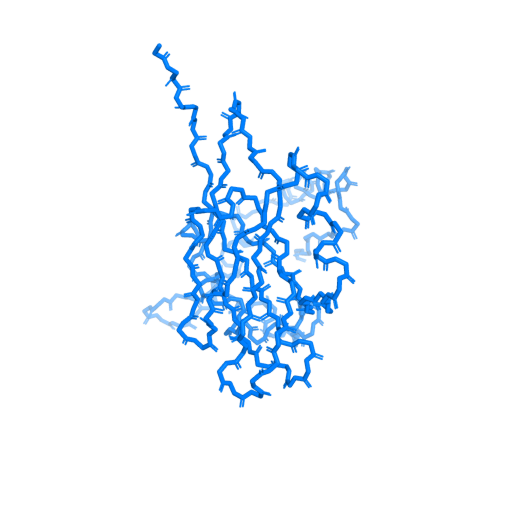 87 ? 0.359 5.307 15.453 1.00 96.69 87 TYR A N 1
ATOM 697 C CA . TYR A 1 87 ? -0.335 4.196 14.811 1.00 96.69 87 TYR A CA 1
ATOM 698 C C . TYR A 1 87 ? 0.638 3.077 14.450 1.00 96.69 87 TYR A C 1
ATOM 700 O O . TYR A 1 87 ? 1.801 3.299 14.114 1.00 96.69 87 TYR A O 1
ATOM 708 N N . LYS A 1 88 ? 0.142 1.837 14.463 1.00 96.50 88 LYS A N 1
ATOM 709 C CA . LYS A 1 88 ? 0.897 0.717 13.889 1.00 96.50 88 LYS A CA 1
ATOM 710 C C . LYS A 1 88 ? 1.050 0.926 12.386 1.00 96.50 88 LYS A C 1
ATOM 712 O O . LYS A 1 88 ? 0.124 1.410 11.741 1.00 96.50 88 LYS A O 1
ATOM 717 N N . GLN A 1 89 ? 2.183 0.516 11.830 1.00 95.00 89 GLN A N 1
ATOM 718 C CA . GLN A 1 89 ? 2.375 0.515 10.382 1.00 95.00 89 GLN A CA 1
ATOM 719 C C . GLN A 1 89 ? 1.624 -0.649 9.728 1.00 95.00 89 GLN A C 1
ATOM 721 O O . GLN A 1 89 ? 1.437 -1.702 10.344 1.00 95.00 89 GLN A O 1
ATOM 726 N N . ALA A 1 90 ? 1.204 -0.458 8.479 1.00 92.06 90 ALA A N 1
ATOM 727 C CA . ALA A 1 90 ? 0.717 -1.531 7.624 1.00 92.06 90 ALA A CA 1
ATOM 728 C C . ALA A 1 90 ? 1.771 -2.645 7.486 1.00 92.06 90 ALA A C 1
ATOM 730 O O . ALA A 1 90 ? 2.974 -2.383 7.496 1.00 92.06 90 ALA A O 1
ATOM 731 N N . THR A 1 91 ? 1.326 -3.892 7.345 1.00 84.25 91 THR A N 1
ATOM 732 C CA . THR A 1 91 ? 2.216 -5.050 7.169 1.00 84.25 91 THR A CA 1
ATOM 733 C C . THR A 1 91 ? 2.254 -5.499 5.713 1.00 84.25 91 THR A C 1
ATOM 735 O O . THR A 1 91 ? 1.355 -5.176 4.936 1.00 84.25 91 THR A O 1
ATOM 738 N N . ASN A 1 92 ? 3.293 -6.256 5.337 1.00 83.00 92 ASN A N 1
ATOM 739 C CA . ASN A 1 92 ? 3.452 -6.830 3.993 1.00 83.00 92 ASN A CA 1
ATOM 740 C C . ASN A 1 92 ? 3.286 -5.788 2.875 1.00 83.00 92 ASN A C 1
ATOM 742 O O . ASN A 1 92 ? 2.560 -6.010 1.907 1.00 83.00 92 ASN A O 1
ATOM 746 N N . VAL A 1 93 ? 3.927 -4.628 3.054 1.00 80.50 93 VAL A N 1
ATOM 747 C CA . VAL A 1 93 ? 3.846 -3.515 2.108 1.00 80.50 93 VAL A CA 1
ATOM 748 C C . VAL A 1 93 ? 4.741 -3.801 0.906 1.00 80.50 93 VAL A C 1
ATOM 750 O O . VAL A 1 93 ? 5.948 -3.983 1.057 1.00 80.50 93 VAL A O 1
ATOM 753 N N . VAL A 1 94 ? 4.149 -3.827 -0.286 1.00 80.06 94 VAL A N 1
ATOM 754 C CA . VAL A 1 94 ? 4.839 -4.092 -1.553 1.00 80.06 94 VAL A CA 1
ATOM 755 C C . VAL A 1 94 ? 4.441 -3.034 -2.572 1.00 80.06 94 VAL A C 1
ATOM 757 O O . VAL A 1 94 ? 3.258 -2.856 -2.847 1.00 80.06 94 VAL A O 1
ATOM 760 N N . THR A 1 95 ? 5.424 -2.365 -3.168 1.00 79.12 95 THR A N 1
ATOM 761 C CA . THR A 1 95 ? 5.202 -1.376 -4.230 1.00 79.12 95 THR A CA 1
ATOM 762 C C . THR A 1 95 ? 5.557 -1.979 -5.582 1.00 79.12 95 THR A C 1
ATOM 764 O O . THR A 1 95 ? 6.700 -2.379 -5.798 1.00 79.12 95 THR A O 1
ATOM 767 N N . ILE A 1 96 ? 4.596 -2.011 -6.504 1.00 74.06 96 ILE A N 1
ATOM 768 C CA . ILE A 1 96 ? 4.788 -2.441 -7.891 1.00 74.06 96 ILE A CA 1
ATOM 769 C C . ILE A 1 96 ? 4.728 -1.215 -8.794 1.00 74.06 96 ILE A C 1
ATOM 771 O O . ILE A 1 96 ? 3.747 -0.477 -8.804 1.00 74.06 96 ILE A O 1
ATOM 775 N N . VAL A 1 97 ? 5.792 -0.998 -9.559 1.00 72.88 97 VAL A N 1
ATOM 776 C CA . VAL A 1 97 ? 5.924 0.121 -10.496 1.00 72.88 97 VAL A CA 1
ATOM 777 C C . VAL A 1 97 ? 5.497 -0.333 -11.890 1.00 72.88 97 VAL A C 1
ATOM 779 O O . VAL A 1 97 ? 5.878 -1.420 -12.319 1.00 72.88 97 VAL A O 1
ATOM 782 N N . ASN A 1 98 ? 4.743 0.501 -12.612 1.00 66.12 98 ASN A N 1
ATOM 783 C CA . ASN A 1 98 ? 4.299 0.225 -13.983 1.00 66.12 98 ASN A CA 1
ATOM 784 C C . ASN A 1 98 ? 3.505 -1.089 -14.132 1.00 66.12 98 ASN A C 1
ATOM 786 O O . ASN A 1 98 ? 3.615 -1.771 -15.150 1.00 66.12 98 ASN A O 1
ATOM 790 N N . GLU A 1 99 ? 2.682 -1.437 -13.137 1.00 61.31 99 GLU A N 1
ATOM 791 C CA . GLU A 1 99 ? 1.859 -2.658 -13.126 1.00 61.31 99 GLU A CA 1
ATOM 792 C C . GLU A 1 99 ? 0.988 -2.807 -14.388 1.00 61.31 99 GLU A C 1
ATOM 794 O O . GLU A 1 99 ? 0.741 -3.906 -14.875 1.00 61.31 99 GLU A O 1
ATOM 799 N N . GLU A 1 100 ? 0.565 -1.683 -14.967 1.00 57.00 100 GLU A N 1
ATOM 800 C CA . GLU A 1 100 ? -0.238 -1.620 -16.192 1.00 57.00 100 GLU A CA 1
ATOM 801 C C . GLU A 1 100 ? 0.468 -2.249 -17.402 1.00 57.00 100 GLU A C 1
ATOM 803 O O . GLU A 1 100 ? -0.186 -2.839 -18.265 1.00 57.00 100 GLU A O 1
ATOM 808 N N . ASN A 1 101 ? 1.802 -2.182 -17.422 1.00 52.06 101 ASN A N 1
ATOM 809 C CA . ASN A 1 101 ? 2.646 -2.763 -18.464 1.00 52.06 101 ASN A CA 1
ATOM 810 C C . ASN A 1 101 ? 2.874 -4.270 -18.259 1.00 52.06 101 ASN A C 1
ATOM 812 O O . ASN A 1 101 ? 3.380 -4.942 -19.157 1.00 52.06 101 ASN A O 1
ATOM 816 N N . PHE A 1 102 ? 2.478 -4.814 -17.104 1.00 49.44 102 PHE A N 1
ATOM 817 C CA . PHE A 1 102 ? 2.672 -6.208 -16.724 1.00 49.44 102 PHE A CA 1
ATOM 818 C C . PHE A 1 102 ? 1.324 -6.837 -16.327 1.00 49.44 102 PHE A C 1
ATOM 820 O O . PHE A 1 102 ? 0.931 -6.835 -15.161 1.00 49.44 102 PHE A O 1
ATOM 827 N N . PRO A 1 103 ? 0.593 -7.446 -17.280 1.00 45.38 103 PRO A N 1
ATOM 828 C CA . PRO A 1 103 ? -0.724 -8.036 -17.027 1.00 45.38 103 PRO A CA 1
ATOM 829 C C . PRO A 1 103 ? -0.742 -9.085 -15.905 1.00 45.38 103 PRO A C 1
ATOM 831 O O . PRO A 1 103 ? -1.781 -9.281 -15.284 1.00 45.38 103 PRO A O 1
ATOM 834 N N . LEU A 1 104 ? 0.397 -9.738 -15.640 1.00 46.19 104 LEU A N 1
ATOM 835 C CA . LEU A 1 104 ? 0.573 -10.724 -14.567 1.00 46.19 104 LEU A CA 1
ATOM 836 C C . LEU A 1 104 ? 0.616 -10.104 -13.165 1.00 46.19 104 LEU A C 1
ATOM 838 O O . LEU A 1 104 ? 0.308 -10.793 -12.200 1.00 46.19 104 LEU A O 1
ATOM 842 N N . SER A 1 105 ? 0.976 -8.825 -13.035 1.00 47.84 105 SER A N 1
ATOM 843 C CA . SER A 1 105 ? 0.982 -8.139 -11.741 1.00 47.84 105 SER A CA 1
ATOM 844 C C . SER A 1 105 ? -0.370 -7.549 -11.350 1.00 47.84 105 SER A C 1
ATOM 846 O O . SER A 1 105 ? -0.501 -7.156 -10.195 1.00 47.84 105 SER A O 1
ATOM 848 N N . LYS A 1 106 ? -1.373 -7.571 -12.254 1.00 48.44 106 LYS A N 1
ATOM 849 C CA . LYS A 1 106 ? -2.762 -7.168 -11.967 1.00 48.44 106 LYS A CA 1
ATOM 850 C C . LYS A 1 106 ? -3.319 -7.993 -10.813 1.00 48.44 106 LYS A C 1
ATOM 852 O O . LYS A 1 106 ? -3.776 -9.115 -11.022 1.00 48.44 106 LYS A O 1
ATOM 857 N N . ASN A 1 107 ? -3.314 -7.401 -9.619 1.00 51.81 107 ASN A N 1
ATOM 858 C CA . ASN A 1 107 ? -3.451 -8.030 -8.303 1.00 51.81 107 ASN A CA 1
ATOM 859 C C . ASN A 1 107 ? -2.235 -8.864 -7.875 1.00 51.81 107 ASN A C 1
ATOM 861 O O . ASN A 1 107 ? -2.237 -10.093 -7.992 1.00 51.81 107 ASN A O 1
ATOM 865 N N . ALA A 1 108 ? -1.290 -8.223 -7.183 1.00 52.72 108 ALA A N 1
ATOM 866 C CA . ALA A 1 108 ? -0.282 -8.916 -6.374 1.00 52.72 108 ALA A CA 1
ATOM 867 C C . ALA A 1 108 ? -0.899 -9.944 -5.400 1.00 52.72 108 ALA A C 1
ATOM 869 O O . ALA A 1 108 ? -0.273 -10.941 -5.061 1.00 52.72 108 ALA A O 1
ATOM 870 N N . TRP A 1 109 ? -2.161 -9.746 -4.993 1.00 51.41 109 TRP A N 1
ATOM 871 C CA . TRP A 1 109 ? -2.911 -10.695 -4.165 1.00 51.41 109 TRP A CA 1
ATOM 872 C C . TRP A 1 109 ? -3.387 -11.962 -4.885 1.00 51.41 109 TRP A C 1
ATOM 874 O O . TRP A 1 109 ? -3.632 -12.966 -4.213 1.00 51.41 109 TRP A O 1
ATOM 884 N N . ASN A 1 110 ? -3.548 -11.908 -6.210 1.00 48.03 110 ASN A N 1
ATOM 885 C CA . ASN A 1 110 ? -3.991 -13.030 -7.044 1.00 48.03 110 ASN A CA 1
ATOM 886 C C . ASN A 1 110 ? -2.822 -13.820 -7.624 1.00 48.03 110 ASN A C 1
ATOM 888 O O . ASN A 1 110 ? -3.012 -14.957 -8.062 1.00 48.03 110 ASN A O 1
ATOM 892 N N . LEU A 1 111 ? -1.614 -13.259 -7.579 1.00 47.81 111 LEU A N 1
ATOM 893 C CA . LEU A 1 111 ? -0.403 -14.052 -7.656 1.00 47.81 111 LEU A CA 1
ATOM 894 C C . LEU A 1 111 ? -0.388 -14.958 -6.415 1.00 47.81 111 LEU A C 1
ATOM 896 O O . LEU A 1 111 ? 0.096 -14.583 -5.351 1.00 47.81 111 LEU A O 1
ATOM 900 N N . LYS A 1 112 ? -0.927 -16.180 -6.543 1.00 38.38 112 LYS A N 1
ATOM 901 C CA . LYS A 1 112 ? -0.643 -17.319 -5.648 1.00 38.38 112 LYS A CA 1
ATOM 902 C C . LYS A 1 112 ? 0.820 -17.748 -5.807 1.00 38.38 112 LYS A C 1
ATOM 904 O O . LYS A 1 112 ? 1.134 -18.902 -6.059 1.00 38.38 112 LYS A O 1
ATOM 909 N N . VAL A 1 113 ? 1.721 -16.789 -5.734 1.00 38.56 113 VAL A N 1
ATOM 910 C CA . VAL A 1 113 ? 3.146 -16.978 -5.872 1.00 38.56 113 VAL A CA 1
ATOM 911 C C . VAL A 1 113 ? 3.695 -16.268 -4.658 1.00 38.56 113 VAL A C 1
ATOM 913 O O . VAL A 1 113 ? 4.049 -15.096 -4.726 1.00 38.56 113 VAL A O 1
ATOM 916 N N . ASN A 1 114 ? 3.658 -16.956 -3.511 1.00 38.34 114 ASN A N 1
ATOM 917 C CA . ASN A 1 114 ? 4.234 -16.407 -2.286 1.00 38.34 114 ASN A CA 1
ATOM 918 C C . ASN A 1 114 ? 5.684 -16.003 -2.534 1.00 38.34 114 ASN A C 1
ATOM 920 O O . ASN A 1 114 ? 6.093 -14.983 -2.010 1.00 38.34 114 ASN A O 1
ATOM 924 N N . TYR A 1 11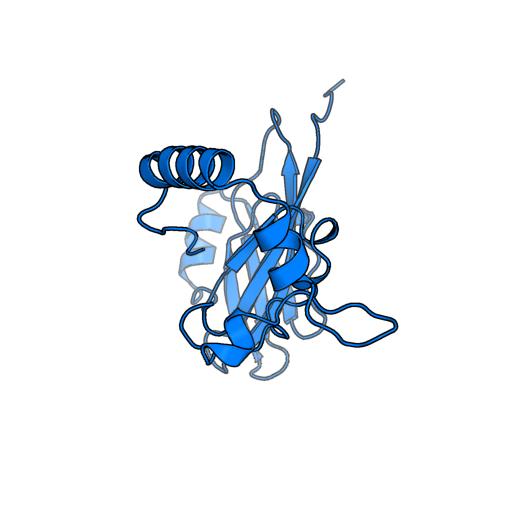5 ? 6.374 -16.701 -3.435 1.00 40.56 115 TYR A N 1
ATOM 925 C CA . TYR A 1 115 ? 7.538 -16.247 -4.176 1.00 40.56 115 TYR A CA 1
ATOM 926 C C . TYR A 1 115 ? 7.770 -17.189 -5.375 1.00 40.56 115 TYR A C 1
ATOM 928 O O . TYR A 1 115 ? 7.267 -18.313 -5.353 1.00 40.56 115 TYR A O 1
ATOM 936 N N . PRO A 1 116 ? 8.529 -16.808 -6.425 1.00 44.16 116 PRO A N 1
ATOM 937 C CA . PRO A 1 116 ? 8.800 -17.696 -7.564 1.00 44.16 116 PRO A CA 1
ATOM 938 C C . PRO A 1 116 ? 9.517 -19.002 -7.178 1.00 44.16 116 PRO A C 1
ATOM 940 O O . PRO A 1 116 ? 9.556 -19.930 -7.977 1.00 44.16 116 PRO A O 1
ATOM 943 N N . TRP A 1 117 ? 10.061 -19.110 -5.961 1.00 46.84 117 TRP A N 1
ATOM 944 C CA . TRP A 1 117 ? 10.628 -20.350 -5.423 1.00 46.84 117 TRP A CA 1
ATOM 945 C C . TRP A 1 117 ? 9.616 -21.294 -4.757 1.00 46.84 117 TRP A C 1
ATOM 947 O O . TRP A 1 117 ? 9.959 -22.459 -4.584 1.00 46.84 117 TRP A O 1
ATOM 957 N N . ASP A 1 118 ? 8.401 -20.829 -4.442 1.00 39.53 118 ASP A N 1
ATOM 958 C CA . ASP A 1 118 ? 7.316 -21.638 -3.846 1.00 39.53 118 ASP A CA 1
ATOM 959 C C . ASP A 1 118 ? 6.440 -22.346 -4.890 1.00 39.53 118 ASP A C 1
ATOM 961 O O . ASP A 1 118 ? 5.564 -23.137 -4.545 1.00 39.53 118 ASP A O 1
ATOM 965 N N . LEU A 1 119 ? 6.660 -22.063 -6.172 1.00 45.16 119 LEU A N 1
ATOM 966 C CA . LEU A 1 119 ? 6.036 -22.801 -7.262 1.00 45.16 119 LEU A CA 1
ATOM 967 C C . LEU A 1 119 ? 6.688 -24.181 -7.374 1.00 45.16 119 LEU A C 1
ATOM 969 O O . LEU A 1 119 ? 7.903 -24.317 -7.208 1.00 45.16 119 LEU A O 1
ATOM 973 N N . SER A 1 120 ? 5.905 -25.208 -7.698 1.00 50.22 120 SER A N 1
ATOM 974 C CA . SER A 1 120 ? 6.500 -26.450 -8.197 1.00 50.22 120 SER A CA 1
ATOM 975 C C . SER A 1 120 ? 7.311 -26.156 -9.468 1.00 50.22 120 SER A C 1
ATOM 977 O O . SER A 1 120 ? 7.025 -25.191 -10.177 1.00 50.22 120 SER A O 1
ATOM 979 N N . GLU A 1 121 ? 8.347 -26.947 -9.770 1.00 50.25 121 GLU A N 1
ATOM 980 C CA . GLU A 1 121 ? 9.138 -26.752 -11.002 1.00 50.25 121 GLU A CA 1
ATOM 981 C C . GLU A 1 121 ? 8.239 -26.736 -12.251 1.00 50.25 121 GLU A C 1
ATOM 983 O O . GLU A 1 121 ? 8.437 -25.912 -13.138 1.00 50.25 121 GLU A O 1
ATOM 988 N N . ASP A 1 122 ? 7.167 -27.531 -12.261 1.00 46.75 122 ASP A N 1
ATOM 989 C CA . ASP A 1 122 ? 6.164 -27.506 -13.326 1.00 46.75 122 ASP A CA 1
ATOM 990 C C . ASP A 1 122 ? 5.393 -26.178 -13.384 1.00 46.75 122 ASP A C 1
ATOM 992 O O . ASP A 1 122 ? 5.075 -25.695 -14.465 1.00 46.75 122 ASP A O 1
ATOM 996 N N . GLU A 1 123 ? 5.088 -25.538 -12.257 1.00 45.47 123 GLU A N 1
ATOM 997 C CA . GLU A 1 123 ? 4.406 -24.238 -12.240 1.00 45.47 123 GLU A CA 1
ATOM 998 C C . GLU A 1 123 ? 5.339 -23.070 -12.591 1.00 45.47 123 GLU A C 1
ATOM 1000 O O . GLU A 1 123 ? 4.891 -22.114 -13.226 1.00 45.47 123 GLU A O 1
ATOM 1005 N N . LYS A 1 124 ? 6.631 -23.157 -12.240 1.00 49.16 124 LYS A N 1
ATOM 1006 C CA . LYS A 1 124 ? 7.650 -22.166 -12.634 1.00 49.16 124 LYS A CA 1
ATOM 1007 C C . LYS A 1 124 ? 7.867 -22.119 -14.141 1.00 49.16 124 LYS A C 1
ATOM 1009 O O . LYS A 1 124 ? 8.154 -21.047 -14.649 1.00 49.16 124 LYS A O 1
ATOM 1014 N N . VAL A 1 125 ? 7.733 -23.266 -14.814 1.00 47.41 125 VAL A N 1
ATOM 1015 C CA . VAL A 1 125 ? 8.028 -23.449 -16.249 1.00 47.41 125 VAL A CA 1
ATOM 1016 C C . VAL A 1 125 ? 6.810 -23.137 -17.157 1.00 47.41 125 VAL A C 1
ATOM 1018 O O . VAL A 1 125 ? 6.814 -23.293 -18.382 1.00 47.41 125 VAL A O 1
ATOM 1021 N N . ASN A 1 126 ? 5.689 -22.730 -16.556 1.00 50.09 126 ASN A N 1
ATOM 1022 C CA . ASN A 1 126 ? 4.389 -22.626 -17.223 1.00 50.09 126 ASN A CA 1
ATOM 1023 C C . ASN A 1 126 ? 3.708 -21.263 -17.025 1.00 50.09 126 ASN A C 1
ATOM 1025 O O . ASN A 1 126 ? 2.484 -21.163 -17.174 1.00 50.09 126 ASN A O 1
ATOM 1029 N N . ILE A 1 127 ? 4.469 -20.214 -16.699 1.00 52.38 127 ILE A N 1
ATOM 1030 C CA . ILE A 1 127 ? 3.924 -18.890 -16.357 1.00 52.38 127 ILE A CA 1
ATOM 1031 C C . ILE A 1 127 ? 3.378 -18.195 -17.612 1.00 52.38 127 ILE A C 1
ATOM 1033 O O . ILE A 1 127 ? 2.378 -17.474 -17.560 1.00 52.38 127 ILE A O 1
ATOM 1037 N N . TYR A 1 128 ? 3.977 -18.463 -18.771 1.00 53.69 128 TYR A N 1
ATOM 1038 C CA . TYR A 1 128 ? 3.540 -17.916 -20.051 1.00 53.69 128 TYR A CA 1
ATOM 1039 C C . TYR A 1 128 ? 2.769 -18.970 -20.844 1.00 53.69 128 TYR A C 1
ATOM 1041 O O . TYR A 1 128 ? 3.376 -19.838 -21.455 1.00 53.69 128 TYR A O 1
ATOM 1049 N N . LYS A 1 129 ? 1.432 -18.899 -20.880 1.00 55.94 129 LYS A N 1
ATOM 1050 C CA . LYS A 1 129 ? 0.601 -19.795 -21.709 1.00 55.94 129 LYS A CA 1
ATOM 1051 C C . LYS A 1 129 ? -0.047 -19.061 -22.874 1.00 55.94 129 LYS A C 1
ATOM 1053 O O . LYS A 1 129 ? -0.530 -17.938 -22.736 1.00 55.94 129 LYS A O 1
ATOM 1058 N N . CYS A 1 130 ? -0.113 -19.718 -24.027 1.00 53.12 130 CYS A N 1
ATOM 1059 C CA . CYS A 1 130 ? -0.879 -19.223 -25.162 1.00 53.12 130 CYS A CA 1
ATOM 1060 C C . CYS A 1 130 ? -2.375 -19.205 -24.821 1.00 53.12 130 CYS A C 1
ATOM 1062 O O . CYS A 1 130 ? -2.954 -20.239 -24.495 1.00 53.12 130 CYS A O 1
ATOM 1064 N N . LYS A 1 131 ? -3.031 -18.052 -24.977 1.00 44.31 131 LYS A N 1
ATOM 1065 C CA . LYS A 1 131 ? -4.469 -17.886 -24.699 1.00 44.31 131 LYS A CA 1
ATOM 1066 C C . LYS A 1 131 ? -5.371 -18.808 -25.536 1.00 44.31 131 LYS A C 1
ATOM 1068 O O . LYS A 1 131 ? -6.468 -19.134 -25.098 1.00 44.31 131 LYS A O 1
ATOM 1073 N N . ASN A 1 132 ? -4.914 -19.225 -26.719 1.00 61.06 132 ASN A N 1
ATOM 1074 C CA . ASN A 1 132 ? -5.723 -20.002 -27.661 1.00 61.06 132 ASN A CA 1
ATOM 1075 C C . ASN A 1 132 ? -5.503 -21.516 -27.553 1.00 61.06 132 ASN A C 1
ATOM 1077 O O . ASN A 1 132 ? -6.447 -22.271 -27.754 1.00 61.06 132 ASN A O 1
ATOM 1081 N N . CYS A 1 133 ? -4.281 -21.969 -27.256 1.00 75.62 133 CYS A N 1
ATOM 1082 C CA . CYS A 1 133 ? -3.959 -23.403 -27.198 1.00 75.62 133 CYS A CA 1
ATOM 1083 C C . CYS A 1 133 ? -3.526 -23.892 -25.810 1.00 75.62 133 CYS A C 1
ATOM 1085 O O . CYS A 1 133 ? -3.283 -25.083 -25.642 1.00 75.62 133 CYS A O 1
ATOM 1087 N N . ASN A 1 134 ? -3.425 -22.997 -24.821 1.00 58.38 134 ASN A N 1
ATOM 1088 C CA . ASN A 1 134 ? -3.019 -23.285 -23.442 1.00 58.38 134 ASN A CA 1
ATOM 1089 C C . ASN A 1 134 ? -1.643 -23.972 -23.298 1.00 58.38 134 ASN A C 1
ATOM 1091 O O . ASN A 1 134 ? -1.320 -24.503 -22.236 1.00 58.38 134 ASN A O 1
ATOM 1095 N N . GLN A 1 135 ? -0.825 -23.962 -24.354 1.00 68.19 135 GLN A N 1
ATOM 1096 C CA . GLN A 1 135 ? 0.547 -24.469 -24.331 1.00 68.19 135 GLN A CA 1
ATOM 1097 C C . GLN A 1 135 ? 1.490 -23.443 -23.703 1.00 68.19 135 GLN A C 1
ATOM 1099 O O . GLN A 1 135 ? 1.291 -22.235 -23.878 1.00 68.19 135 GLN A O 1
ATOM 1104 N N . SER A 1 136 ? 2.520 -23.927 -23.002 1.00 60.81 136 SER A N 1
ATOM 1105 C CA . SER A 1 136 ? 3.588 -23.074 -22.479 1.00 60.81 136 SER A CA 1
ATOM 1106 C C . SER A 1 136 ? 4.379 -22.444 -23.618 1.00 60.81 136 SER A C 1
ATOM 1108 O O . SER A 1 136 ? 4.767 -23.112 -24.576 1.00 60.81 136 SER A O 1
ATOM 1110 N N . LEU A 1 137 ? 4.604 -21.143 -23.505 1.00 59.75 137 LEU A N 1
ATOM 1111 C CA . LEU A 1 137 ? 5.427 -20.340 -24.394 1.00 59.75 137 LEU A CA 1
ATOM 1112 C C . LEU A 1 137 ? 6.880 -20.305 -23.922 1.00 59.75 137 LEU A C 1
ATOM 1114 O O . LEU A 1 137 ? 7.741 -19.915 -24.701 1.00 59.75 137 LEU A O 1
ATOM 1118 N N . GLU A 1 138 ? 7.171 -20.715 -22.686 1.00 58.88 138 GLU A N 1
ATOM 1119 C CA . GLU A 1 138 ? 8.538 -20.712 -22.159 1.00 58.88 138 GLU A CA 1
ATOM 1120 C C . GLU A 1 138 ? 9.496 -21.586 -22.965 1.00 58.88 138 GLU A C 1
ATOM 1122 O O . GLU A 1 138 ? 10.555 -21.072 -23.314 1.00 58.88 138 GLU A O 1
ATOM 1127 N N . PRO A 1 139 ? 9.143 -22.821 -23.377 1.00 63.44 139 PRO A N 1
ATOM 1128 C CA . PRO A 1 139 ? 10.006 -23.605 -24.256 1.00 63.44 139 PRO A CA 1
ATOM 1129 C C . PRO A 1 139 ? 10.318 -22.886 -25.574 1.00 63.44 139 PRO A C 1
ATOM 1131 O O . PRO A 1 139 ? 11.457 -22.896 -26.019 1.00 63.44 139 PRO A O 1
ATOM 1134 N N . LEU A 1 140 ? 9.337 -22.189 -26.160 1.00 61.62 140 LEU A N 1
ATOM 1135 C CA . LEU A 1 140 ? 9.508 -21.436 -27.410 1.00 61.62 140 LEU A CA 1
ATOM 1136 C C . LEU A 1 140 ? 10.348 -20.165 -27.226 1.00 61.62 140 LEU A C 1
ATOM 1138 O O . LEU A 1 140 ? 11.028 -19.723 -28.152 1.00 61.62 140 LEU A O 1
ATOM 1142 N N . ILE A 1 141 ? 10.270 -19.541 -26.050 1.00 59.59 141 ILE A N 1
ATOM 1143 C CA . ILE A 1 141 ? 11.080 -18.375 -25.690 1.00 59.59 141 ILE A CA 1
ATOM 1144 C C . ILE A 1 141 ? 12.518 -18.824 -25.430 1.00 59.59 141 ILE A C 1
ATOM 1146 O O . ILE A 1 141 ? 13.431 -18.244 -26.005 1.00 59.59 141 ILE A O 1
ATOM 1150 N N . LEU A 1 142 ? 12.722 -19.881 -24.642 1.00 60.09 142 LEU A N 1
ATOM 1151 C CA . LEU A 1 142 ? 14.039 -20.451 -24.349 1.00 60.09 142 LEU A CA 1
ATOM 1152 C C . LEU A 1 142 ? 14.726 -20.986 -25.610 1.00 60.09 142 LEU A C 1
ATOM 1154 O O . LEU A 1 142 ? 15.918 -20.765 -25.782 1.00 60.09 142 LEU A O 1
ATOM 1158 N N . GLU A 1 143 ? 13.983 -21.604 -26.530 1.00 62.09 143 GLU A N 1
ATOM 1159 C CA . GLU A 1 143 ? 14.508 -22.051 -27.827 1.00 62.09 143 GLU A CA 1
ATOM 1160 C C . GLU A 1 143 ? 14.974 -20.876 -28.706 1.00 62.09 143 GLU A C 1
ATOM 1162 O O . GLU A 1 143 ? 15.945 -21.001 -29.452 1.00 62.09 143 GLU A O 1
ATOM 1167 N N . LYS A 1 144 ? 14.322 -19.711 -28.595 1.00 59.84 144 LYS A N 1
ATOM 1168 C CA . LYS A 1 144 ? 14.706 -18.485 -29.313 1.00 59.84 144 LYS A CA 1
ATOM 1169 C C . LYS A 1 144 ? 15.822 -17.692 -28.644 1.00 59.84 144 LYS A C 1
ATOM 1171 O O . LYS A 1 144 ? 16.451 -16.871 -29.312 1.00 59.84 144 LYS A O 1
ATOM 1176 N N . VAL A 1 145 ? 16.060 -17.885 -27.349 1.00 60.41 145 VAL A N 1
ATOM 1177 C CA . VAL A 1 145 ? 17.198 -17.268 -26.671 1.00 60.41 145 VAL A CA 1
ATOM 1178 C C . VAL A 1 145 ? 18.421 -18.133 -26.952 1.00 60.41 145 VAL A C 1
ATOM 1180 O O . VAL A 1 145 ? 18.658 -19.152 -26.311 1.00 60.41 145 VAL A O 1
ATOM 1183 N N . GLU A 1 146 ? 19.210 -17.728 -27.946 1.00 61.44 146 GLU A N 1
ATOM 1184 C CA . GLU A 1 146 ? 20.462 -18.407 -28.277 1.00 61.44 146 GLU A CA 1
ATOM 1185 C C . GLU A 1 146 ? 21.354 -18.527 -27.027 1.00 61.44 146 GLU A C 1
ATOM 1187 O O . GLU A 1 146 ? 21.430 -17.603 -26.213 1.00 61.44 146 GLU A O 1
ATOM 1192 N N . ARG A 1 147 ? 22.076 -19.649 -26.868 1.00 59.41 147 ARG A N 1
ATOM 1193 C CA . ARG A 1 147 ? 22.931 -19.913 -25.686 1.00 59.41 147 ARG A CA 1
ATOM 1194 C C . ARG A 1 147 ? 23.850 -18.741 -25.319 1.00 59.41 147 ARG A C 1
ATOM 1196 O O . ARG A 1 147 ? 24.048 -18.457 -24.143 1.00 59.41 147 ARG A O 1
ATOM 1203 N N . LYS A 1 148 ? 24.364 -18.033 -26.326 1.00 54.81 148 LYS A N 1
ATOM 1204 C CA . LYS A 1 148 ? 25.220 -16.855 -26.150 1.00 54.81 148 LYS A CA 1
ATOM 1205 C C . LYS A 1 148 ? 24.476 -15.688 -25.484 1.00 54.81 148 LYS A C 1
ATOM 1207 O O . LYS A 1 148 ? 25.007 -15.058 -24.576 1.00 54.81 148 LYS A O 1
ATOM 1212 N N . SER A 1 149 ? 23.222 -15.459 -25.870 1.00 65.88 149 SER A N 1
ATOM 1213 C CA . SER A 1 149 ? 22.352 -14.441 -25.273 1.00 65.88 149 SER A CA 1
ATOM 1214 C C . SER A 1 149 ? 21.976 -14.774 -23.828 1.00 65.88 149 SER A C 1
ATOM 1216 O O . SER A 1 149 ? 21.881 -13.863 -23.011 1.00 65.88 149 SER A O 1
ATOM 1218 N N . LEU A 1 150 ? 21.822 -16.060 -23.489 1.00 62.06 150 LEU A N 1
ATOM 1219 C CA . LEU A 1 150 ? 21.615 -16.5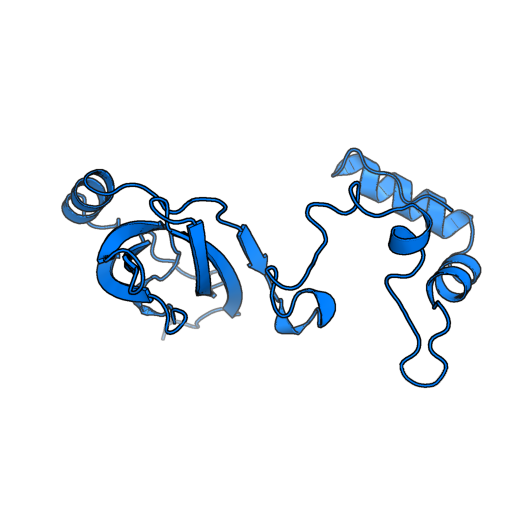31 -22.111 1.00 62.06 150 LEU A CA 1
ATOM 1220 C C . LEU A 1 150 ? 22.832 -16.255 -21.217 1.00 62.06 150 LEU A C 1
ATOM 1222 O O . LEU A 1 150 ? 22.678 -15.778 -20.094 1.00 62.06 150 LEU A O 1
ATOM 1226 N N . GLU A 1 151 ? 24.044 -16.510 -21.711 1.00 60.88 151 GLU A N 1
ATOM 1227 C CA . GLU A 1 151 ? 25.287 -16.193 -20.995 1.00 60.88 151 GLU A CA 1
ATOM 1228 C C . GLU A 1 151 ? 25.485 -14.681 -20.807 1.00 60.88 151 GLU A C 1
ATOM 1230 O O . GLU A 1 151 ? 25.911 -14.238 -19.736 1.00 60.88 151 GLU A O 1
ATOM 1235 N N . ASP A 1 152 ? 25.162 -13.878 -21.824 1.00 62.16 152 ASP A N 1
ATOM 1236 C CA . ASP A 1 152 ? 25.197 -12.414 -21.751 1.00 62.16 152 ASP A CA 1
ATOM 1237 C C . ASP A 1 152 ? 24.157 -11.871 -20.751 1.00 62.16 152 ASP A C 1
ATOM 1239 O O . ASP A 1 152 ? 24.481 -11.015 -19.923 1.00 62.16 152 ASP A O 1
ATOM 1243 N N . LEU A 1 153 ? 22.934 -12.413 -20.758 1.00 58.91 153 LEU A N 1
ATOM 1244 C CA . LEU A 1 153 ? 21.880 -12.095 -19.788 1.00 58.91 153 LEU A CA 1
ATOM 1245 C C . LEU A 1 153 ? 22.327 -12.423 -18.364 1.00 58.91 153 LEU A C 1
ATOM 1247 O O . LEU A 1 153 ? 22.329 -11.548 -17.500 1.00 58.91 153 LEU A O 1
ATOM 1251 N N . ASN A 1 154 ? 22.768 -13.656 -18.122 1.00 59.06 154 ASN A N 1
ATOM 1252 C CA . ASN A 1 154 ? 23.210 -14.108 -16.805 1.00 59.06 154 ASN A CA 1
ATOM 1253 C C . ASN A 1 154 ? 24.401 -13.303 -16.271 1.00 59.06 154 ASN A C 1
ATOM 1255 O O . ASN A 1 154 ? 24.470 -13.005 -15.078 1.00 59.06 154 ASN A O 1
ATOM 1259 N N . ARG A 1 155 ? 25.314 -12.880 -17.149 1.00 63.69 155 ARG A N 1
ATOM 1260 C CA . ARG A 1 155 ? 26.418 -11.983 -16.790 1.00 63.69 155 ARG A CA 1
ATOM 1261 C C . ARG A 1 155 ? 25.929 -10.599 -16.372 1.00 63.69 155 ARG A C 1
ATOM 1263 O O . ARG A 1 155 ? 26.426 -10.069 -15.382 1.00 63.69 155 ARG A O 1
ATOM 1270 N N . SER A 1 156 ? 24.953 -10.037 -17.080 1.00 55.94 156 SER A N 1
ATOM 1271 C CA . SER A 1 156 ? 24.325 -8.765 -16.709 1.00 55.94 156 SER A CA 1
ATOM 1272 C C . SER A 1 156 ? 23.560 -8.863 -15.387 1.00 55.94 156 SER A C 1
ATOM 1274 O O . SER A 1 156 ? 23.676 -7.967 -14.554 1.00 55.94 156 SER A O 1
ATOM 1276 N N . TYR A 1 157 ? 22.848 -9.968 -15.141 1.00 53.09 157 TYR A N 1
ATOM 1277 C CA . TYR A 1 157 ? 22.131 -10.196 -13.881 1.00 53.09 157 TYR A CA 1
ATOM 1278 C C . TYR A 1 157 ? 23.070 -10.329 -12.684 1.00 53.09 157 TYR A C 1
ATOM 1280 O O . TYR A 1 157 ? 22.782 -9.751 -11.639 1.00 53.09 157 TYR A O 1
ATOM 1288 N N . ARG A 1 158 ? 24.225 -10.989 -12.844 1.00 53.62 158 ARG A N 1
ATOM 1289 C CA . ARG A 1 158 ? 25.221 -11.177 -11.773 1.00 53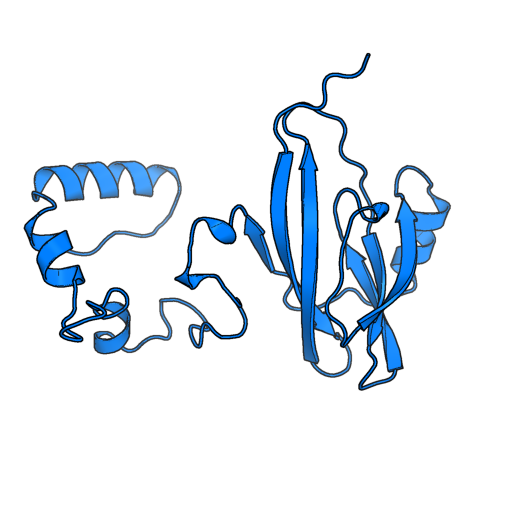.62 158 ARG A CA 1
ATOM 1290 C C . ARG A 1 158 ? 25.699 -9.867 -11.135 1.00 53.62 158 ARG A C 1
ATOM 1292 O O . ARG A 1 158 ? 26.102 -9.866 -9.977 1.00 53.62 158 ARG A O 1
ATOM 1299 N N . ASN A 1 159 ? 25.656 -8.759 -11.876 1.00 51.16 159 ASN A N 1
ATOM 1300 C CA . ASN A 1 159 ? 26.073 -7.447 -11.376 1.00 51.16 159 ASN A CA 1
ATOM 1301 C C . ASN A 1 159 ? 25.047 -6.799 -10.434 1.00 51.16 159 ASN A C 1
ATOM 1303 O O . ASN A 1 159 ? 25.399 -5.881 -9.698 1.00 51.16 159 ASN A O 1
ATOM 1307 N N . TYR A 1 160 ? 23.794 -7.258 -10.457 1.00 42.03 160 TYR A N 1
ATOM 1308 C CA . TYR A 1 160 ? 22.687 -6.615 -9.744 1.00 42.03 160 TYR A CA 1
ATOM 1309 C C . TYR A 1 160 ? 21.892 -7.581 -8.856 1.00 42.03 160 TYR A C 1
ATOM 1311 O O . TYR A 1 160 ? 21.228 -7.141 -7.921 1.00 42.03 160 TYR A O 1
ATOM 1319 N N . PHE A 1 161 ? 21.975 -8.891 -9.104 1.00 39.38 161 PHE A N 1
ATOM 1320 C CA . PHE A 1 161 ? 21.194 -9.921 -8.425 1.00 39.38 161 PHE A CA 1
ATOM 1321 C C . PHE A 1 161 ? 21.995 -11.227 -8.279 1.00 39.38 161 PHE A C 1
ATOM 1323 O O . PHE A 1 161 ? 22.757 -11.611 -9.162 1.00 39.38 161 PHE A O 1
ATOM 1330 N N . ASN A 1 162 ? 21.767 -11.968 -7.189 1.00 45.81 162 ASN A N 1
ATOM 1331 C CA . ASN A 1 162 ? 22.330 -13.312 -6.968 1.00 45.81 162 ASN A CA 1
ATOM 1332 C C . ASN A 1 162 ? 21.447 -14.421 -7.580 1.00 45.81 162 ASN A C 1
ATOM 1334 O O . ASN A 1 162 ? 21.258 -15.476 -6.976 1.00 45.81 162 ASN A O 1
ATOM 1338 N N . ILE A 1 163 ? 20.846 -14.168 -8.744 1.00 42.19 163 ILE A N 1
ATOM 1339 C CA . ILE A 1 163 ? 19.867 -15.063 -9.376 1.00 42.19 163 ILE A CA 1
ATOM 1340 C C . ILE A 1 163 ? 20.301 -15.319 -10.822 1.00 42.19 163 ILE A C 1
ATOM 1342 O O . ILE A 1 163 ? 20.737 -14.397 -11.508 1.00 42.19 163 ILE A O 1
ATOM 1346 N N . TRP A 1 164 ? 20.176 -16.568 -11.272 1.00 45.84 164 TRP A N 1
ATOM 1347 C CA . TRP A 1 164 ? 20.560 -17.013 -12.612 1.00 45.84 164 TRP A CA 1
ATOM 1348 C C . TRP A 1 164 ? 19.322 -17.482 -13.375 1.00 45.84 164 TRP A C 1
ATOM 1350 O O . TRP A 1 164 ? 18.522 -18.251 -12.840 1.00 45.84 164 TRP A O 1
ATOM 1360 N N . VAL A 1 165 ? 19.180 -17.050 -14.627 1.00 47.72 165 VAL A N 1
ATOM 1361 C CA . VAL A 1 165 ? 18.205 -17.610 -15.563 1.00 47.72 165 VAL A CA 1
ATOM 1362 C C . VAL A 1 165 ? 18.717 -18.984 -15.977 1.00 47.72 165 VAL A C 1
ATOM 1364 O O . VAL A 1 165 ? 19.782 -19.106 -16.590 1.00 47.72 165 VAL A O 1
ATOM 1367 N N . LYS A 1 166 ? 17.984 -20.024 -15.584 1.00 47.53 166 LYS A N 1
ATOM 1368 C CA . LYS A 1 166 ? 18.294 -21.405 -15.947 1.00 47.53 166 LYS A CA 1
ATOM 1369 C C . LYS A 1 166 ? 17.755 -21.668 -17.356 1.00 47.53 166 LYS A C 1
ATOM 1371 O O . LYS A 1 166 ? 16.614 -21.312 -17.640 1.00 47.53 166 LYS A O 1
ATOM 1376 N N . GLY A 1 167 ? 18.601 -22.232 -18.215 1.00 48.78 167 GLY A N 1
ATOM 1377 C CA . GLY A 1 167 ? 18.227 -22.765 -19.528 1.00 48.78 167 GLY A CA 1
ATOM 1378 C C . GLY A 1 167 ? 18.065 -24.273 -19.478 1.00 48.78 167 GLY A C 1
ATOM 1379 O O . GLY A 1 167 ? 18.705 -24.895 -18.594 1.00 48.78 167 GLY A O 1
#